Protein AF-A0AAJ1QCQ0-F1 (afdb_monomer)

Secondary structure (DSSP, 8-state):
-EEEE-SSEEEE---GGGHHHHHHHHSS-SSGGGGGG---SHHHHHHHHHHHHH-TTEEEEEETT--EEEEEEEEEPTTSS-EEE-

pLDDT: mean 93.78, std 5.55, range [59.03, 97.94]

Sequence (86 aa):
MKLFNTERLIVRRFKESDGSALFDYFEKPRVNCFIDEKLNSIEEANTELLKRIADVSQFVVCLLDDTLIGNLFAYAEHENNTFNLG

Foldseek 3Di:
DFDDDDPWKTKDAQDQVCLVVQLVDQCDPPDPVNVVSHDPDSVSSSVVSVVSNVDPQKIFIATPVRHTDGIKGWDADPVSPDTDID

Solvent-accessible surface area (backbone atoms only — not comparable to full-atom values): 5002 Å² total; per-residue (Å²): 116,80,76,45,77,59,100,67,36,32,34,26,64,56,56,88,83,44,26,65,58,55,30,69,64,24,54,66,53,88,50,80,93,42,54,90,64,49,35,92,43,68,68,54,20,44,54,51,44,54,53,39,52,72,34,91,40,37,32,32,34,19,38,82,87,65,51,66,78,51,68,39,39,48,45,65,44,98,82,69,81,48,67,51,74,88

Mean predicted aligned error: 3.41 Å

Structure (mmCIF, N/CA/C/O backbone):
data_AF-A0AAJ1QCQ0-F1
#
_entry.id   AF-A0AAJ1QCQ0-F1
#
loop_
_atom_site.group_PDB
_atom_site.id
_atom_site.type_symbol
_atom_site.label_atom_id
_atom_site.label_alt_id
_atom_site.label_comp_id
_atom_site.label_asym_id
_atom_site.label_entity_id
_atom_site.label_seq_id
_atom_site.pdbx_PDB_ins_code
_atom_site.Cartn_x
_atom_site.Cartn_y
_atom_site.Cartn_z
_atom_site.occupancy
_atom_site.B_iso_or_equiv
_atom_site.auth_seq_id
_atom_site.auth_comp_id
_atom_site.auth_asym_id
_atom_site.auth_atom_id
_atom_site.pdbx_PDB_model_num
ATOM 1 N N . MET A 1 1 ? -6.365 7.900 -10.634 1.00 59.03 1 MET A N 1
ATOM 2 C CA . MET A 1 1 ? -6.126 7.275 -11.957 1.00 59.03 1 MET A CA 1
ATOM 3 C C . MET A 1 1 ? -5.739 5.816 -11.738 1.00 59.03 1 MET A C 1
ATOM 5 O O . MET A 1 1 ? -4.892 5.576 -10.885 1.00 59.03 1 MET A O 1
ATOM 9 N N . LYS A 1 2 ? -6.392 4.857 -12.414 1.00 73.00 2 LYS A N 1
ATOM 10 C CA . LYS A 1 2 ? -6.077 3.418 -12.297 1.00 73.00 2 LYS A CA 1
ATOM 11 C C . LYS A 1 2 ? -4.838 3.110 -13.141 1.00 73.00 2 LYS A C 1
ATOM 13 O O . LYS A 1 2 ? -4.774 3.580 -14.272 1.00 73.00 2 LYS A O 1
ATOM 18 N N . LEU A 1 3 ? -3.874 2.376 -12.589 1.00 85.50 3 LEU A N 1
ATOM 19 C CA . LEU A 1 3 ? -2.641 2.011 -13.298 1.00 85.50 3 LEU A CA 1
ATOM 20 C C . LEU A 1 3 ? -2.746 0.609 -13.892 1.00 85.50 3 LEU A C 1
ATOM 22 O O . LEU A 1 3 ? -2.415 0.412 -15.055 1.00 85.50 3 LEU A O 1
ATOM 26 N N . PHE A 1 4 ? -3.278 -0.336 -13.117 1.00 92.00 4 PHE A N 1
ATOM 27 C CA . PHE A 1 4 ? -3.504 -1.705 -13.566 1.00 92.00 4 PHE A CA 1
ATOM 28 C C . PHE A 1 4 ? -4.872 -2.195 -13.106 1.00 92.00 4 PHE A C 1
ATOM 30 O O . PHE A 1 4 ? -5.360 -1.825 -12.036 1.00 92.00 4 PHE A O 1
ATOM 37 N N . ASN A 1 5 ? -5.488 -3.038 -13.926 1.00 95.62 5 ASN A N 1
ATOM 38 C CA . ASN A 1 5 ? -6.739 -3.706 -13.614 1.00 95.62 5 ASN A CA 1
ATOM 39 C C . ASN A 1 5 ? -6.576 -5.192 -13.914 1.00 95.62 5 ASN A C 1
ATOM 41 O O . ASN A 1 5 ? -6.127 -5.566 -14.995 1.00 95.62 5 ASN A O 1
ATOM 45 N N . THR A 1 6 ? -6.943 -6.023 -12.954 1.00 95.12 6 THR A N 1
ATOM 46 C CA . THR A 1 6 ? -7.018 -7.474 -13.108 1.00 95.12 6 THR A CA 1
ATOM 47 C C . THR 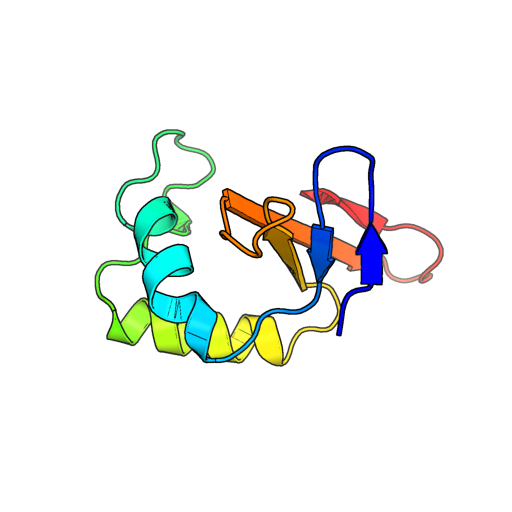A 1 6 ? -8.486 -7.889 -13.131 1.00 95.12 6 THR A C 1
ATOM 49 O O . THR A 1 6 ? -9.383 -7.049 -13.066 1.00 95.12 6 THR A O 1
ATOM 52 N N . GLU A 1 7 ? -8.753 -9.189 -13.186 1.00 97.75 7 GLU A N 1
ATOM 53 C CA . GLU A 1 7 ? -10.117 -9.707 -13.067 1.00 97.75 7 GLU A CA 1
ATOM 54 C C . GLU A 1 7 ? -10.782 -9.335 -11.728 1.00 97.75 7 GLU A C 1
ATOM 56 O O . GLU A 1 7 ? -11.996 -9.177 -11.673 1.00 97.75 7 GLU A O 1
ATOM 61 N N . ARG A 1 8 ? -10.001 -9.177 -10.647 1.00 97.56 8 ARG A N 1
ATOM 62 C CA . ARG A 1 8 ? -10.538 -9.023 -9.280 1.00 97.56 8 ARG A CA 1
ATOM 63 C C . ARG A 1 8 ? -10.100 -7.752 -8.558 1.00 97.56 8 ARG A C 1
ATOM 65 O O . ARG A 1 8 ? -10.722 -7.380 -7.569 1.00 97.56 8 ARG A O 1
ATOM 72 N N . LEU A 1 9 ? -9.02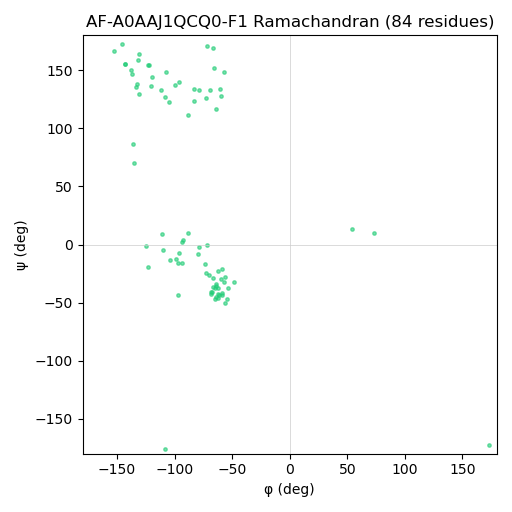3 -7.119 -9.015 1.00 97.94 9 LEU A N 1
ATOM 73 C CA . LEU A 1 9 ? -8.320 -6.064 -8.286 1.00 97.94 9 LEU A CA 1
ATOM 74 C C . LEU A 1 9 ? -7.924 -4.904 -9.193 1.00 97.94 9 LEU A C 1
ATOM 76 O O . LEU A 1 9 ? -7.579 -5.103 -10.360 1.00 97.94 9 LEU A O 1
ATOM 80 N N . ILE A 1 10 ? -7.876 -3.717 -8.601 1.00 97.25 10 ILE A N 1
ATOM 81 C CA . ILE A 1 10 ? -7.349 -2.487 -9.183 1.00 97.25 10 ILE A CA 1
ATOM 82 C C . ILE A 1 10 ? -6.072 -2.114 -8.432 1.00 97.25 10 ILE A C 1
ATOM 84 O O . ILE A 1 10 ? -6.068 -2.068 -7.206 1.00 97.25 10 ILE A O 1
ATOM 88 N N . VAL A 1 11 ? -5.012 -1.780 -9.167 1.00 96.94 11 VAL A N 1
ATOM 89 C CA . VAL A 1 11 ? -3.814 -1.144 -8.605 1.00 96.94 11 VAL A CA 1
ATOM 90 C C . VAL A 1 11 ? -3.771 0.306 -9.068 1.00 96.94 11 VAL A C 1
ATOM 92 O O . VAL A 1 11 ? -3.881 0.605 -10.265 1.00 96.94 11 VAL A O 1
ATOM 95 N N . ARG A 1 12 ? -3.637 1.231 -8.118 1.00 96.31 12 ARG A N 1
ATOM 96 C CA . ARG A 1 12 ? -3.612 2.676 -8.384 1.00 96.31 12 ARG A CA 1
ATOM 97 C C . ARG A 1 12 ? -2.682 3.408 -7.420 1.00 96.31 12 ARG A C 1
ATOM 99 O O . ARG A 1 12 ? -2.186 2.838 -6.456 1.00 96.31 12 ARG A O 1
ATOM 106 N N . ARG A 1 13 ? -2.475 4.699 -7.681 1.00 95.94 13 ARG A N 1
ATOM 107 C CA . ARG A 1 13 ? -1.842 5.621 -6.728 1.00 95.94 13 ARG A CA 1
ATOM 108 C C . ARG A 1 13 ? -2.711 5.815 -5.485 1.00 95.94 13 ARG A C 1
ATOM 110 O O . ARG A 1 13 ? -3.943 5.751 -5.586 1.00 95.94 13 ARG A O 1
ATOM 117 N N . PHE A 1 14 ? -2.059 6.114 -4.365 1.00 95.94 14 PHE A N 1
ATOM 118 C CA . PHE A 1 14 ? -2.712 6.664 -3.180 1.00 95.94 14 PHE A CA 1
ATOM 119 C C . PHE A 1 14 ? -3.459 7.968 -3.517 1.00 95.94 14 PHE A C 1
ATOM 121 O O . PHE A 1 14 ? -3.052 8.720 -4.408 1.00 95.94 14 PHE A O 1
ATOM 128 N N . LYS A 1 15 ? -4.561 8.225 -2.811 1.00 94.88 15 LYS A N 1
ATOM 129 C CA . LYS A 1 15 ? -5.331 9.480 -2.834 1.00 94.88 15 LYS A CA 1
ATOM 130 C C . LYS A 1 15 ? -5.616 9.930 -1.401 1.00 94.88 15 LYS A C 1
ATOM 132 O O . LYS A 1 15 ? -5.631 9.111 -0.492 1.00 94.88 15 LYS A O 1
ATOM 137 N N . GLU A 1 16 ? -5.911 11.211 -1.207 1.00 94.38 16 GLU A N 1
ATOM 138 C CA . GLU A 1 16 ? -6.133 11.796 0.129 1.00 94.38 16 GLU A CA 1
ATOM 139 C C . GLU A 1 16 ? -7.240 11.102 0.941 1.00 94.38 16 GLU A C 1
ATOM 141 O O . GLU A 1 16 ? -7.176 11.053 2.164 1.00 94.38 16 GLU A O 1
ATOM 146 N N . SER A 1 17 ? -8.236 10.505 0.280 1.00 94.31 17 SER A N 1
ATOM 147 C CA . SER A 1 17 ? -9.312 9.771 0.957 1.00 94.31 17 SER A CA 1
ATOM 148 C C . SER A 1 17 ? -8.942 8.356 1.417 1.00 94.31 17 SER A C 1
ATOM 150 O O . SER A 1 17 ? -9.767 7.706 2.053 1.00 94.31 17 SER A O 1
ATOM 152 N N . ASP A 1 18 ? -7.726 7.872 1.146 1.00 96.44 18 ASP A N 1
ATOM 153 C CA . ASP A 1 18 ? -7.289 6.532 1.562 1.00 96.44 18 ASP A CA 1
ATOM 154 C C . ASP A 1 18 ? -6.859 6.461 3.041 1.00 96.44 18 ASP A C 1
ATOM 156 O O . ASP A 1 18 ? -6.634 5.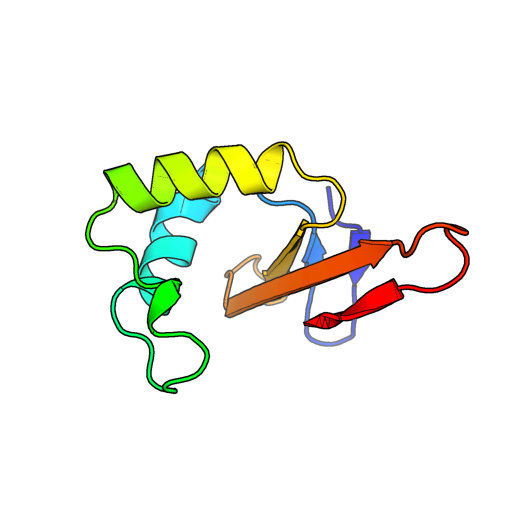365 3.544 1.00 96.44 18 ASP A O 1
ATOM 160 N N . GLY A 1 19 ? -6.752 7.590 3.756 1.00 95.75 19 GLY A N 1
ATOM 161 C CA . GLY A 1 19 ? -6.156 7.648 5.101 1.00 95.75 19 GLY A CA 1
ATOM 162 C C . GLY A 1 19 ? -6.831 6.756 6.145 1.00 95.75 19 GLY A C 1
ATOM 163 O O . GLY A 1 19 ? -6.145 6.066 6.894 1.00 95.75 19 GLY A O 1
ATOM 164 N N . SER A 1 20 ? -8.168 6.701 6.152 1.00 95.75 20 SER A N 1
ATOM 165 C CA . SER A 1 20 ? -8.906 5.811 7.063 1.00 95.75 20 SER A CA 1
ATOM 166 C C . SER A 1 20 ? -8.626 4.343 6.754 1.00 95.75 20 SER A C 1
ATOM 168 O O . SER A 1 20 ? -8.307 3.580 7.656 1.00 95.75 20 SER A O 1
ATOM 170 N N . ALA A 1 21 ? -8.687 3.958 5.477 1.00 95.62 21 ALA A N 1
ATOM 171 C CA . ALA A 1 21 ? -8.441 2.578 5.080 1.00 95.62 21 ALA A CA 1
ATOM 172 C C . ALA A 1 21 ? -6.979 2.174 5.319 1.00 95.62 21 ALA A C 1
ATOM 174 O O . ALA A 1 21 ? -6.729 1.052 5.732 1.00 95.62 21 ALA A O 1
ATOM 175 N N . LEU A 1 22 ? -6.021 3.084 5.101 1.00 95.81 22 LEU A N 1
ATOM 176 C CA . LEU A 1 22 ? -4.612 2.899 5.461 1.00 95.81 22 LEU A CA 1
ATOM 177 C C . LEU A 1 22 ? -4.471 2.592 6.955 1.00 95.81 22 LEU A C 1
ATOM 179 O O . LEU A 1 22 ? -3.844 1.605 7.330 1.00 95.81 22 LEU A O 1
ATOM 183 N N . PHE A 1 23 ? -5.088 3.411 7.804 1.00 96.88 23 PHE A N 1
ATOM 184 C CA . PHE A 1 23 ? -5.043 3.215 9.247 1.00 96.88 23 PHE A CA 1
ATOM 185 C C . PHE A 1 23 ? -5.610 1.852 9.666 1.00 96.88 23 PHE A C 1
ATOM 187 O O . PHE A 1 23 ? -4.977 1.159 10.459 1.00 96.88 23 PHE A O 1
ATOM 194 N N . ASP A 1 24 ? -6.734 1.425 9.083 1.00 94.19 24 ASP A N 1
ATOM 195 C CA . ASP A 1 24 ? -7.429 0.190 9.467 1.00 94.19 24 ASP A CA 1
ATOM 196 C C . ASP A 1 24 ? -6.532 -1.063 9.445 1.00 94.19 24 ASP A C 1
ATOM 198 O O . ASP A 1 24 ? -6.661 -1.925 10.320 1.00 94.19 24 ASP A O 1
ATOM 202 N N . TYR A 1 25 ? -5.610 -1.186 8.479 1.00 90.50 25 TYR A N 1
ATOM 203 C CA . TYR A 1 25 ? -4.710 -2.348 8.406 1.00 90.50 25 TYR A CA 1
ATOM 204 C C . TYR A 1 25 ? -3.311 -2.117 8.994 1.00 90.50 25 TYR A C 1
ATOM 206 O O . TYR A 1 25 ? -2.614 -3.099 9.256 1.00 90.50 25 TYR A O 1
ATOM 214 N N . PHE A 1 26 ? -2.923 -0.872 9.286 1.00 94.38 26 PHE A N 1
ATOM 215 C CA . PHE A 1 26 ? -1.661 -0.547 9.967 1.00 94.38 26 PHE A CA 1
ATOM 216 C C . PHE A 1 26 ? -1.802 -0.326 11.483 1.00 94.38 26 PHE A C 1
ATOM 218 O O . PHE A 1 26 ? -0.803 -0.389 12.194 1.00 94.38 26 PHE A O 1
ATOM 225 N N . GLU A 1 27 ? -3.006 -0.115 12.026 1.00 96.12 27 GLU A N 1
ATOM 226 C CA . GLU A 1 27 ? -3.203 0.098 13.473 1.00 96.12 27 GLU A CA 1
ATOM 227 C C . GLU A 1 27 ? -2.816 -1.145 14.296 1.00 96.12 27 GLU A C 1
ATOM 229 O O . GLU A 1 27 ? -2.309 -1.059 15.420 1.00 96.12 27 GLU A O 1
ATOM 234 N N . LYS A 1 28 ? -3.076 -2.335 13.745 1.00 93.69 28 LYS A N 1
ATOM 235 C CA . LYS A 1 28 ? -2.925 -3.622 14.441 1.00 93.69 28 LYS A CA 1
ATOM 236 C C . LYS A 1 28 ? -2.225 -4.656 13.548 1.00 93.69 28 LYS A C 1
ATOM 238 O O . LYS A 1 28 ? -2.869 -5.619 13.115 1.00 93.69 28 LYS A O 1
ATOM 243 N N . PRO A 1 29 ? -0.917 -4.488 13.269 1.00 90.19 29 PRO A N 1
ATOM 244 C CA . PRO A 1 29 ? -0.166 -5.434 12.452 1.00 90.19 29 PRO A CA 1
ATOM 245 C C . PRO A 1 29 ? -0.171 -6.821 13.101 1.00 90.19 29 PRO A C 1
ATOM 247 O O . PRO A 1 29 ? 0.039 -6.974 14.305 1.00 90.19 29 PRO A O 1
ATOM 250 N N . ARG A 1 30 ? -0.431 -7.853 12.292 1.00 89.00 30 ARG A N 1
ATOM 251 C CA . ARG A 1 30 ? -0.542 -9.248 12.762 1.00 89.00 30 ARG A CA 1
ATOM 252 C C . ARG A 1 30 ? 0.766 -10.032 12.670 1.00 89.00 30 ARG A C 1
ATOM 254 O O . ARG A 1 30 ? 0.866 -11.108 13.251 1.00 89.00 30 ARG A O 1
ATOM 261 N N . VAL A 1 31 ? 1.739 -9.529 11.913 1.00 87.81 31 VAL A N 1
ATOM 262 C CA . VAL A 1 31 ? 3.021 -10.192 11.641 1.00 87.81 31 VAL A CA 1
ATOM 263 C C . VAL A 1 31 ? 4.146 -9.292 12.130 1.00 87.81 31 VAL A C 1
ATOM 265 O O . VAL A 1 31 ? 4.125 -8.091 11.873 1.00 87.81 31 VAL A O 1
ATOM 268 N N . ASN A 1 32 ? 5.143 -9.879 12.798 1.00 90.25 32 ASN A N 1
ATOM 269 C CA . ASN A 1 32 ? 6.267 -9.135 13.378 1.00 90.25 32 ASN A CA 1
ATOM 270 C C . ASN A 1 32 ? 7.031 -8.290 12.352 1.00 90.25 32 ASN A C 1
ATOM 272 O O . ASN A 1 32 ? 7.508 -7.222 12.703 1.00 90.25 32 ASN A O 1
ATOM 276 N N . CYS A 1 33 ? 7.112 -8.729 11.092 1.00 88.00 33 CYS A N 1
ATOM 277 C CA . CYS A 1 33 ? 7.773 -7.981 10.019 1.00 88.00 33 CYS A CA 1
ATOM 278 C C . CYS A 1 33 ? 7.170 -6.587 9.774 1.00 88.00 33 CYS A C 1
ATOM 280 O O . CYS A 1 33 ? 7.857 -5.744 9.218 1.00 88.00 33 CYS A O 1
ATOM 282 N N . PHE A 1 34 ? 5.923 -6.347 10.195 1.00 89.12 34 PHE A N 1
ATOM 283 C CA . PHE A 1 34 ? 5.204 -5.085 9.988 1.00 89.12 34 PHE A CA 1
ATOM 284 C C . PHE A 1 34 ? 4.987 -4.297 11.287 1.00 89.12 34 PHE A C 1
ATOM 286 O O . PHE A 1 34 ? 4.224 -3.334 11.304 1.00 89.12 34 PHE A O 1
ATOM 293 N N . ILE A 1 35 ? 5.612 -4.706 12.399 1.00 91.38 35 ILE A N 1
ATOM 294 C CA . ILE A 1 35 ? 5.428 -4.028 13.691 1.00 91.38 35 ILE A CA 1
ATOM 295 C C . ILE A 1 35 ? 5.951 -2.585 13.653 1.00 91.38 35 ILE A C 1
ATOM 297 O O . ILE A 1 35 ? 5.349 -1.704 14.264 1.00 91.38 35 ILE A O 1
ATOM 301 N N . ASP A 1 36 ? 7.019 -2.349 12.887 1.00 93.00 36 ASP A N 1
ATOM 302 C CA . ASP A 1 36 ? 7.661 -1.041 12.726 1.00 93.00 36 ASP A CA 1
ATOM 303 C C . ASP A 1 36 ? 6.830 -0.078 11.863 1.00 93.00 36 ASP A C 1
ATOM 305 O O . ASP A 1 36 ? 7.034 1.132 11.915 1.00 93.00 36 ASP A O 1
ATOM 309 N N . GLU A 1 37 ? 5.859 -0.595 11.104 1.00 92.00 37 GLU A N 1
ATOM 310 C CA . GLU A 1 37 ? 4.927 0.208 10.304 1.00 92.00 37 GLU A CA 1
ATOM 311 C C . GLU A 1 37 ? 3.630 0.539 11.056 1.00 92.00 37 GLU A C 1
ATOM 313 O O . GLU A 1 37 ? 2.712 1.133 10.488 1.00 92.00 37 GLU A O 1
ATOM 318 N N . LYS A 1 38 ? 3.518 0.150 12.332 1.00 95.94 38 LYS A N 1
ATOM 319 C CA . LYS A 1 38 ? 2.310 0.395 13.115 1.00 95.94 38 LYS A CA 1
ATOM 320 C C . LYS A 1 38 ? 2.015 1.892 13.221 1.00 95.94 38 LYS A C 1
ATOM 322 O O . LYS A 1 38 ? 2.837 2.662 13.713 1.00 95.94 38 LYS A O 1
ATOM 327 N N . LEU A 1 39 ? 0.788 2.267 12.875 1.00 97.19 39 LEU A N 1
ATOM 328 C CA . LEU A 1 39 ? 0.262 3.618 13.061 1.00 97.19 39 LEU A CA 1
ATOM 329 C C . LEU A 1 39 ? -0.614 3.670 14.315 1.00 97.19 39 LEU A C 1
ATOM 331 O O . LEU A 1 39 ? -1.415 2.771 14.561 1.00 97.19 39 LEU A O 1
ATOM 335 N N . ASN A 1 40 ? -0.475 4.715 15.126 1.00 96.62 40 ASN A N 1
ATOM 336 C CA . ASN A 1 40 ? -1.167 4.826 16.415 1.00 96.62 40 ASN A CA 1
ATOM 337 C C . ASN A 1 40 ? -2.357 5.787 16.380 1.00 96.62 40 ASN A C 1
ATOM 339 O O . ASN A 1 40 ? -3.166 5.784 17.309 1.00 96.62 40 ASN A O 1
ATOM 343 N N . SER A 1 41 ? -2.484 6.599 15.329 1.00 97.19 41 SER A N 1
ATOM 344 C CA . SER A 1 41 ? -3.611 7.512 15.166 1.00 97.19 41 SER A CA 1
ATOM 345 C C . SER A 1 41 ? -3.921 7.821 13.700 1.00 97.19 41 SER A C 1
ATOM 347 O O . SER A 1 41 ? -3.115 7.570 12.799 1.00 97.19 41 SER A O 1
ATOM 349 N N . ILE A 1 42 ? -5.094 8.412 13.463 1.00 96.38 42 ILE A N 1
ATOM 350 C CA . ILE A 1 42 ? -5.499 8.860 12.128 1.00 96.38 42 ILE A CA 1
ATOM 351 C C . ILE A 1 42 ? -4.619 10.017 11.626 1.00 96.38 42 ILE A C 1
ATOM 353 O O . ILE A 1 42 ? -4.389 10.148 10.427 1.00 96.38 42 ILE A O 1
ATOM 357 N N . GLU A 1 43 ? -4.076 10.844 12.522 1.00 96.94 43 GLU A N 1
ATOM 358 C CA . GLU A 1 43 ? -3.134 11.916 12.185 1.00 96.94 43 GLU A CA 1
ATOM 359 C C . GLU A 1 43 ? -1.788 11.357 11.704 1.00 96.94 43 GLU A C 1
ATOM 361 O O . GLU A 1 43 ? -1.243 11.838 10.703 1.00 96.94 43 GLU A O 1
ATOM 366 N N . GLU A 1 44 ? -1.273 10.312 12.366 1.00 97.38 44 GLU A N 1
ATOM 367 C CA . GLU A 1 44 ? -0.089 9.578 11.897 1.00 97.38 44 GLU A CA 1
ATOM 368 C C . GLU A 1 44 ? -0.359 8.941 10.528 1.00 97.38 44 GLU A C 1
ATOM 370 O O . GLU A 1 44 ? 0.457 9.076 9.614 1.00 97.38 44 GLU A O 1
ATOM 375 N N . ALA A 1 45 ? -1.536 8.335 10.347 1.00 97.06 45 ALA A N 1
ATOM 376 C CA . ALA A 1 45 ? -1.934 7.742 9.073 1.00 97.06 45 ALA A CA 1
ATOM 377 C C . ALA A 1 45 ? -2.028 8.765 7.940 1.00 97.06 45 ALA A C 1
ATOM 379 O O . ALA A 1 45 ? -1.535 8.511 6.846 1.00 97.06 45 ALA A O 1
ATOM 380 N N . ASN A 1 46 ? -2.596 9.944 8.193 1.00 96.75 46 ASN A N 1
ATOM 381 C CA . ASN A 1 46 ? -2.647 11.014 7.199 1.00 96.75 46 ASN A CA 1
ATOM 382 C C . ASN A 1 46 ? -1.245 11.535 6.852 1.00 96.75 46 ASN A C 1
ATOM 384 O O . ASN A 1 46 ? -0.962 11.820 5.690 1.00 96.75 46 ASN A O 1
ATOM 388 N N . THR A 1 47 ? -0.344 11.614 7.833 1.00 97.00 47 THR A N 1
ATOM 389 C CA . THR A 1 47 ? 1.053 12.001 7.592 1.00 97.00 47 THR A CA 1
ATOM 390 C C . THR A 1 47 ? 1.766 10.976 6.709 1.00 97.00 47 THR A C 1
ATOM 392 O O . THR A 1 47 ? 2.452 11.348 5.757 1.00 97.00 47 THR A O 1
ATOM 395 N N . GLU A 1 48 ? 1.589 9.687 6.991 1.00 96.81 48 GLU A N 1
ATOM 396 C CA . GLU A 1 48 ? 2.168 8.600 6.200 1.00 96.81 48 GLU A CA 1
ATOM 397 C C . GLU A 1 48 ? 1.560 8.518 4.793 1.00 96.81 48 GLU A C 1
ATOM 399 O O . GLU A 1 48 ? 2.282 8.385 3.805 1.00 96.81 48 GLU A O 1
ATOM 404 N N . LEU A 1 49 ? 0.245 8.708 4.677 1.00 97.12 49 LEU A N 1
ATOM 405 C CA . LEU A 1 49 ? -0.458 8.794 3.401 1.00 97.12 49 LEU A CA 1
ATOM 406 C C . LEU A 1 49 ? 0.152 9.864 2.493 1.00 97.12 49 LEU A C 1
ATOM 408 O O . LEU A 1 49 ? 0.398 9.596 1.321 1.00 97.12 49 LEU A O 1
ATOM 412 N N . LEU A 1 50 ? 0.423 11.062 3.018 1.00 97.25 50 LEU A N 1
ATOM 413 C CA . LEU A 1 50 ? 1.012 12.146 2.229 1.00 97.25 50 LEU A CA 1
ATOM 414 C C . LEU A 1 50 ? 2.407 11.784 1.700 1.00 97.25 50 LEU A C 1
ATOM 416 O O . LEU A 1 50 ? 2.713 12.098 0.548 1.00 97.25 50 LEU A O 1
ATOM 420 N N . LYS A 1 51 ? 3.226 11.067 2.485 1.00 96.94 51 LYS A N 1
ATOM 421 C CA . LYS A 1 51 ? 4.516 10.544 1.999 1.00 96.94 51 LYS A CA 1
ATOM 422 C C . LYS A 1 51 ? 4.310 9.552 0.855 1.00 96.94 51 LYS A C 1
ATOM 424 O O . LYS A 1 51 ? 4.963 9.667 -0.177 1.00 96.94 51 LYS A O 1
ATOM 429 N N . ARG A 1 52 ? 3.363 8.623 1.006 1.00 96.00 52 ARG A N 1
ATOM 430 C CA . ARG A 1 52 ? 3.059 7.595 -0.003 1.00 96.00 52 ARG A CA 1
ATOM 431 C C . ARG A 1 52 ? 2.384 8.156 -1.260 1.00 96.00 52 ARG A C 1
ATOM 433 O O . ARG A 1 52 ? 2.540 7.589 -2.333 1.00 96.00 52 ARG A O 1
ATOM 440 N N . ILE A 1 53 ? 1.667 9.277 -1.165 1.00 96.31 53 ILE A N 1
ATOM 441 C CA . ILE A 1 53 ? 1.159 10.020 -2.333 1.00 96.31 53 ILE A CA 1
ATOM 442 C C . ILE A 1 53 ? 2.317 10.651 -3.115 1.00 96.31 53 ILE A C 1
ATOM 444 O O . ILE A 1 53 ? 2.303 10.634 -4.347 1.00 96.31 53 ILE A O 1
ATOM 448 N N . ALA A 1 54 ? 3.307 11.208 -2.411 1.00 96.56 54 ALA A N 1
ATOM 449 C CA . ALA A 1 54 ? 4.477 11.826 -3.028 1.00 96.56 54 ALA A CA 1
ATOM 450 C C . ALA A 1 54 ? 5.450 10.797 -3.639 1.00 96.56 54 ALA A C 1
ATOM 452 O O . ALA A 1 54 ? 6.194 11.131 -4.562 1.00 96.56 54 ALA A O 1
ATOM 453 N N . ASP A 1 55 ? 5.433 9.553 -3.156 1.00 95.81 55 ASP A N 1
ATOM 454 C CA . ASP A 1 55 ? 6.297 8.478 -3.634 1.00 95.81 55 ASP A CA 1
ATOM 455 C C . ASP A 1 55 ? 5.686 7.707 -4.822 1.00 95.81 55 ASP A C 1
ATOM 457 O O . ASP A 1 55 ? 4.730 6.935 -4.711 1.00 95.81 55 ASP A O 1
ATOM 461 N N . VAL A 1 56 ? 6.300 7.866 -5.997 1.00 92.44 56 VAL A N 1
ATOM 462 C CA . VAL A 1 56 ? 5.888 7.203 -7.244 1.00 92.44 56 VAL A CA 1
ATOM 463 C C . VAL A 1 56 ? 6.192 5.700 -7.291 1.00 92.44 56 VAL A C 1
ATOM 465 O O . VAL A 1 56 ?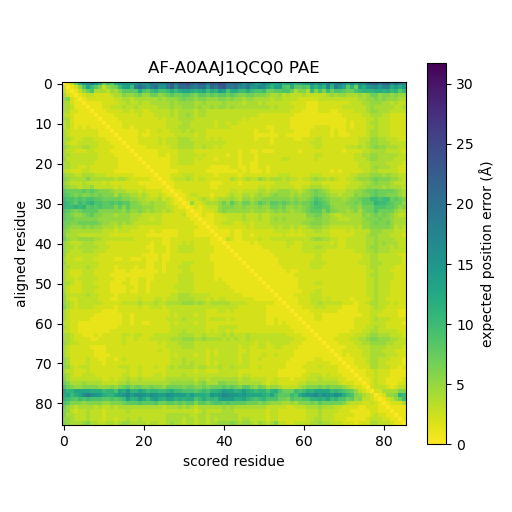 5.852 5.039 -8.278 1.00 92.44 56 VAL A O 1
ATOM 468 N N . SER A 1 57 ? 6.791 5.132 -6.258 1.00 94.88 57 SER A N 1
ATOM 469 C CA . SER A 1 57 ? 6.957 3.687 -6.110 1.00 94.88 57 SER A CA 1
ATOM 470 C C . SER A 1 57 ? 5.871 3.046 -5.243 1.00 94.88 57 SER A C 1
ATOM 472 O O . SER A 1 57 ? 5.805 1.823 -5.187 1.00 94.88 57 SER A O 1
ATOM 474 N N . GLN A 1 58 ? 5.004 3.846 -4.613 1.00 96.50 58 GLN A N 1
ATOM 475 C CA . GLN A 1 58 ? 3.933 3.373 -3.739 1.00 96.50 58 GLN A CA 1
ATOM 476 C C . GLN A 1 58 ? 2.604 3.251 -4.478 1.00 96.50 58 GLN A C 1
ATOM 478 O O . GLN A 1 58 ? 2.206 4.113 -5.280 1.00 96.50 58 GLN A O 1
ATOM 483 N N . PHE A 1 59 ? 1.883 2.180 -4.164 1.00 96.62 59 PHE A N 1
ATOM 484 C CA . PHE A 1 59 ? 0.598 1.868 -4.765 1.00 96.62 59 PHE A CA 1
ATOM 485 C C . PHE A 1 59 ? -0.351 1.259 -3.740 1.00 96.62 59 PHE A C 1
ATOM 487 O O . PHE A 1 59 ? 0.061 0.629 -2.767 1.00 96.62 59 PHE A O 1
ATOM 494 N N . VAL A 1 60 ? -1.643 1.404 -4.008 1.00 96.94 60 VAL A N 1
ATOM 495 C CA . VAL A 1 60 ? -2.695 0.703 -3.275 1.00 96.94 60 VAL A CA 1
ATOM 496 C C . VAL A 1 60 ? -3.301 -0.392 -4.128 1.00 96.94 60 VAL A C 1
ATOM 498 O O . VAL A 1 60 ? -3.417 -0.259 -5.352 1.00 96.94 60 VAL A O 1
ATOM 501 N N . VAL A 1 61 ? -3.724 -1.450 -3.448 1.00 97.19 61 VAL A N 1
ATOM 502 C CA . VAL A 1 61 ? -4.497 -2.551 -4.008 1.00 97.19 61 VAL A CA 1
ATOM 503 C C . VAL A 1 61 ? -5.933 -2.402 -3.536 1.00 97.19 61 VAL A C 1
ATOM 505 O O . VAL A 1 61 ? -6.213 -2.371 -2.336 1.00 97.19 61 VAL A O 1
ATOM 508 N N . CYS A 1 62 ? -6.847 -2.322 -4.493 1.00 97.06 62 CYS A N 1
ATOM 509 C CA . CYS A 1 62 ? -8.268 -2.159 -4.244 1.00 97.06 62 CYS A CA 1
ATOM 510 C C . CYS A 1 62 ? -9.075 -3.299 -4.872 1.00 97.06 62 CYS A C 1
ATOM 512 O O . CYS A 1 62 ? -8.677 -3.872 -5.889 1.00 97.06 62 CYS A O 1
ATOM 514 N N . LEU A 1 63 ? -10.249 -3.578 -4.309 1.00 97.38 63 LEU A N 1
ATOM 515 C CA . LEU A 1 63 ? -11.316 -4.305 -4.995 1.00 97.38 63 LEU A CA 1
ATOM 516 C C . LEU A 1 63 ? -11.863 -3.475 -6.169 1.00 97.38 63 LEU A C 1
ATOM 518 O O . LEU A 1 63 ? -11.559 -2.289 -6.316 1.00 97.38 63 LEU A O 1
ATOM 522 N N . LEU A 1 64 ? -12.686 -4.096 -7.019 1.00 96.25 64 LEU A N 1
ATOM 523 C CA . LEU A 1 64 ? -13.242 -3.442 -8.213 1.00 96.25 64 LEU A CA 1
ATOM 524 C C . LEU A 1 64 ? -14.133 -2.223 -7.899 1.00 96.25 64 LEU A C 1
ATOM 526 O O . LEU A 1 64 ? -14.283 -1.350 -8.756 1.00 96.25 64 LEU A O 1
ATOM 530 N N . ASP A 1 65 ? -14.679 -2.150 -6.683 1.00 95.25 65 ASP A N 1
ATOM 531 C CA . ASP A 1 65 ? -15.480 -1.038 -6.156 1.00 95.25 65 ASP A CA 1
ATOM 532 C C . ASP A 1 65 ? -14.646 0.072 -5.482 1.00 95.25 65 ASP A C 1
ATOM 534 O O . ASP A 1 65 ? -15.208 0.989 -4.890 1.00 95.25 65 ASP A O 1
ATOM 538 N N . ASP A 1 66 ? -13.3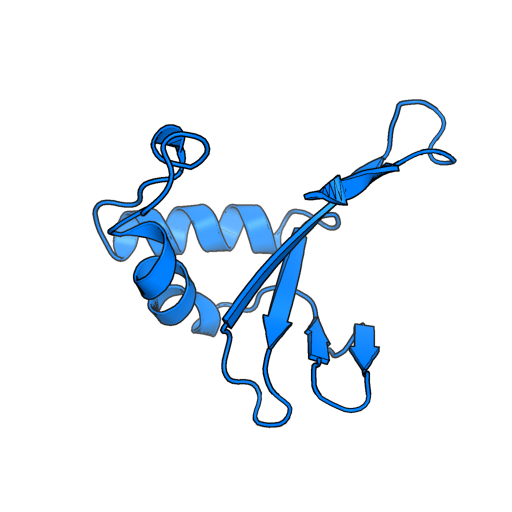16 0.020 -5.622 1.00 93.19 66 ASP A N 1
ATOM 539 C CA . ASP A 1 66 ? -12.337 0.946 -5.033 1.00 93.19 66 ASP A CA 1
ATOM 540 C C . ASP A 1 66 ? -12.110 0.791 -3.516 1.00 93.19 66 ASP A C 1
ATOM 542 O O . ASP A 1 66 ? -11.381 1.592 -2.925 1.00 93.19 66 ASP A O 1
ATOM 546 N N . THR A 1 67 ? -12.643 -0.266 -2.891 1.00 95.19 67 THR A N 1
ATOM 547 C CA . THR A 1 67 ? -12.313 -0.621 -1.502 1.00 95.19 67 THR A CA 1
ATOM 548 C C . THR A 1 67 ? -10.836 -0.989 -1.390 1.00 95.19 67 THR A C 1
ATOM 550 O O . THR A 1 67 ? -10.396 -1.971 -1.987 1.00 95.19 67 THR A O 1
ATOM 553 N N . LEU A 1 68 ? -10.061 -0.215 -0.629 1.00 95.81 68 LEU A N 1
ATOM 554 C CA . LEU A 1 68 ? -8.639 -0.459 -0.382 1.00 95.81 68 LEU A CA 1
ATOM 555 C C . LEU A 1 68 ? -8.469 -1.652 0.569 1.00 95.81 68 LEU A C 1
ATOM 557 O O . LEU A 1 68 ? -9.043 -1.671 1.652 1.00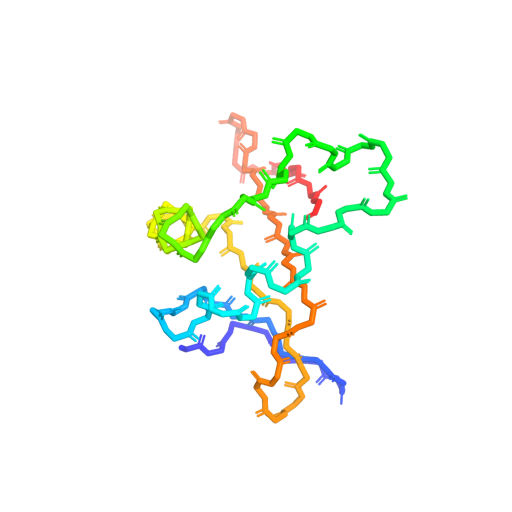 95.81 68 LEU A O 1
ATOM 561 N N . ILE A 1 69 ? -7.671 -2.639 0.155 1.00 95.50 69 ILE A N 1
ATOM 562 C CA . ILE A 1 69 ? -7.421 -3.874 0.920 1.00 95.50 69 ILE A CA 1
ATOM 563 C C . ILE A 1 69 ? -5.934 -4.156 1.184 1.00 95.50 69 ILE A C 1
ATOM 565 O O . ILE A 1 69 ? -5.600 -5.161 1.805 1.00 95.50 69 ILE A O 1
ATOM 569 N N . GLY A 1 70 ? -5.042 -3.298 0.692 1.00 94.69 70 GLY A N 1
ATOM 570 C CA . GLY A 1 70 ? -3.615 -3.349 0.977 1.00 94.69 70 GLY A CA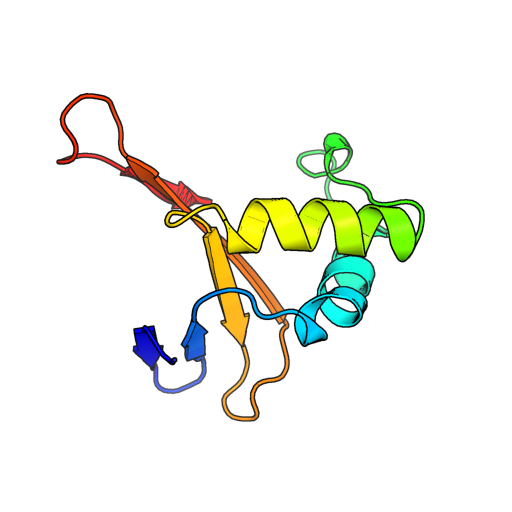 1
ATOM 571 C C . GLY A 1 70 ? -2.827 -2.351 0.137 1.00 94.69 70 GLY A C 1
ATOM 572 O O . GLY A 1 70 ? -3.393 -1.542 -0.607 1.00 94.69 70 GLY A O 1
ATOM 573 N N . ASN A 1 71 ? -1.508 -2.441 0.233 1.00 95.25 71 ASN A N 1
ATOM 574 C CA . ASN A 1 71 ? -0.553 -1.653 -0.533 1.00 95.25 71 ASN A CA 1
ATOM 575 C C . ASN A 1 71 ? 0.517 -2.557 -1.150 1.00 95.25 71 ASN A C 1
ATOM 577 O O . ASN A 1 71 ? 0.663 -3.710 -0.757 1.00 95.25 71 ASN A O 1
ATOM 581 N N . LEU A 1 72 ? 1.238 -2.013 -2.124 1.00 95.56 72 LEU A N 1
ATOM 582 C CA . LEU A 1 72 ? 2.469 -2.595 -2.645 1.00 95.56 72 LEU A CA 1
ATOM 583 C C . LEU A 1 72 ? 3.453 -1.478 -2.986 1.00 95.56 72 LEU A C 1
ATOM 585 O O . LEU A 1 72 ? 3.036 -0.352 -3.284 1.00 95.56 72 LEU A O 1
ATOM 589 N N . PHE A 1 73 ? 4.739 -1.801 -2.991 1.00 95.31 73 PHE A N 1
ATOM 590 C CA . PHE A 1 73 ? 5.790 -0.924 -3.483 1.00 95.31 73 PHE A CA 1
ATOM 591 C C . PHE A 1 73 ? 6.615 -1.579 -4.591 1.00 95.31 73 PHE A C 1
ATOM 593 O O . PHE A 1 73 ? 6.723 -2.801 -4.688 1.00 95.31 73 PHE A O 1
ATOM 600 N N . ALA A 1 74 ? 7.206 -0.737 -5.436 1.00 95.19 74 ALA A N 1
ATOM 601 C CA . ALA A 1 74 ? 8.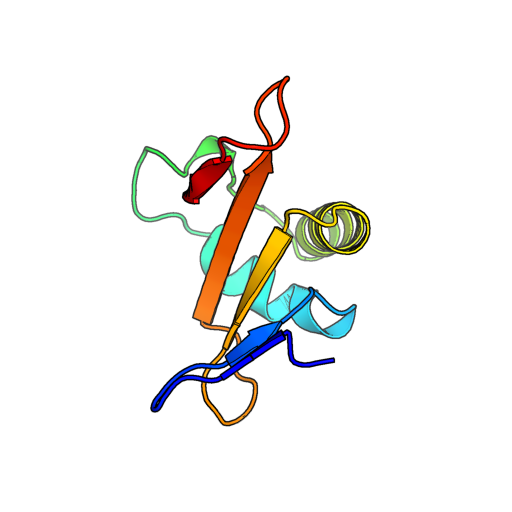185 -1.146 -6.435 1.00 95.19 74 ALA A CA 1
ATOM 602 C C . ALA A 1 74 ? 9.363 -0.168 -6.449 1.00 95.19 74 ALA A C 1
ATOM 604 O O . ALA A 1 74 ? 9.372 0.800 -7.214 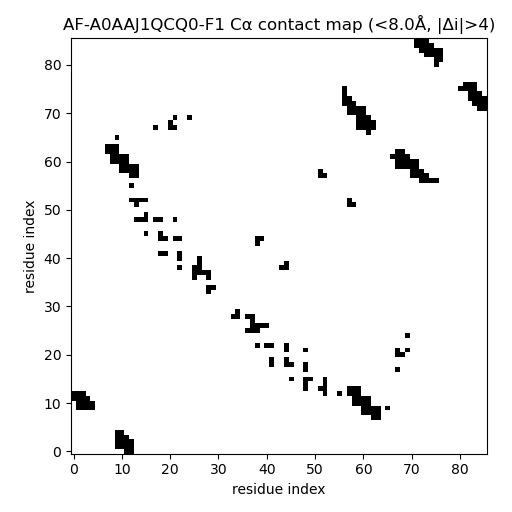1.00 95.19 74 ALA A O 1
ATOM 605 N N . TYR A 1 75 ? 10.350 -0.405 -5.584 1.00 95.06 75 TYR A N 1
ATOM 606 C CA . TYR A 1 75 ? 11.532 0.448 -5.485 1.00 95.06 75 TYR A CA 1
ATOM 607 C C . TYR A 1 75 ? 12.552 0.057 -6.541 1.00 95.06 75 TYR A C 1
ATOM 609 O O . TYR A 1 75 ? 12.988 -1.093 -6.586 1.00 95.06 75 TYR A O 1
ATOM 617 N N . ALA A 1 76 ? 12.944 1.015 -7.373 1.00 93.50 76 ALA A N 1
ATOM 618 C CA . ALA A 1 76 ? 14.017 0.809 -8.328 1.00 93.50 76 ALA A CA 1
ATOM 619 C C . ALA A 1 76 ? 15.366 0.685 -7.606 1.00 93.50 76 ALA A C 1
ATOM 621 O O . ALA A 1 76 ? 15.699 1.501 -6.746 1.00 93.50 76 ALA A O 1
ATOM 622 N N . GLU A 1 77 ? 16.144 -0.320 -7.992 1.00 91.75 77 GLU A N 1
ATOM 623 C CA . GLU A 1 77 ? 17.573 -0.387 -7.694 1.00 91.75 77 GLU A CA 1
ATOM 624 C C . GLU A 1 77 ? 18.349 0.640 -8.536 1.00 91.75 77 GLU A C 1
ATOM 626 O O . GLU A 1 77 ? 17.814 1.226 -9.480 1.00 91.75 77 GLU A O 1
ATOM 631 N N . HIS A 1 78 ? 19.636 0.832 -8.233 1.00 84.00 78 HIS A N 1
ATOM 632 C CA . HIS A 1 78 ? 20.492 1.867 -8.835 1.00 84.00 78 HIS A CA 1
ATOM 633 C C . HIS A 1 78 ? 20.444 1.967 -10.375 1.00 84.00 78 HIS A C 1
ATOM 635 O O . HIS A 1 78 ? 20.580 3.062 -10.918 1.00 84.00 78 HIS A O 1
ATOM 641 N N . GLU A 1 79 ? 20.246 0.853 -11.085 1.00 82.88 79 GLU A N 1
ATOM 642 C CA . GLU A 1 79 ? 20.230 0.809 -12.555 1.00 82.88 79 GLU A CA 1
ATOM 643 C C . GLU A 1 79 ? 18.827 0.943 -13.182 1.00 82.88 79 GLU A C 1
ATOM 645 O O . GLU A 1 79 ? 18.697 0.889 -14.404 1.00 82.88 79 GLU A O 1
ATOM 650 N N . ASN A 1 80 ? 17.764 1.121 -12.382 1.00 81.38 80 ASN A N 1
ATOM 651 C CA . ASN A 1 80 ? 16.361 1.257 -12.821 1.00 81.38 80 ASN A CA 1
ATOM 652 C C . ASN A 1 80 ? 15.827 0.126 -13.732 1.00 81.38 80 ASN A C 1
ATOM 654 O O . ASN A 1 80 ? 14.769 0.259 -14.347 1.00 81.38 80 ASN A O 1
ATOM 658 N N . ASN A 1 81 ? 16.542 -0.995 -13.823 1.00 91.50 81 ASN A N 1
ATOM 659 C CA . ASN A 1 81 ? 16.169 -2.202 -14.567 1.00 91.50 81 ASN A CA 1
ATOM 660 C C . ASN A 1 81 ? 15.817 -3.379 -13.634 1.00 91.50 81 ASN A C 1
ATOM 662 O O . ASN A 1 81 ? 15.395 -4.433 -14.102 1.00 91.50 81 ASN A O 1
ATOM 666 N N . THR A 1 82 ? 15.986 -3.182 -12.325 1.00 94.38 82 THR A N 1
ATOM 667 C CA . THR A 1 82 ? 15.750 -4.151 -11.255 1.00 94.38 82 THR A CA 1
ATOM 668 C C . THR A 1 82 ? 14.940 -3.461 -10.165 1.00 94.38 82 THR A C 1
ATOM 670 O O . THR A 1 82 ? 15.191 -2.294 -9.861 1.00 94.38 82 THR A O 1
ATOM 673 N N . PHE A 1 83 ? 13.951 -4.157 -9.603 1.00 95.44 83 PHE A N 1
ATOM 674 C CA . PHE A 1 83 ? 13.019 -3.582 -8.636 1.00 95.44 83 PHE A CA 1
ATOM 675 C C . PHE A 1 83 ? 12.840 -4.500 -7.428 1.00 95.44 83 PHE A C 1
ATOM 677 O O . PHE A 1 83 ? 12.626 -5.702 -7.591 1.00 95.44 83 PHE A O 1
ATOM 684 N N . ASN A 1 84 ? 12.860 -3.914 -6.232 1.00 95.25 84 ASN A N 1
ATOM 685 C CA . ASN A 1 84 ? 12.395 -4.562 -5.011 1.00 95.25 84 ASN A CA 1
ATOM 686 C C . ASN A 1 84 ? 10.882 -4.416 -4.905 1.00 95.25 84 ASN A C 1
ATOM 688 O O . ASN A 1 84 ? 10.352 -3.317 -5.081 1.00 95.25 84 ASN A O 1
ATOM 692 N N . LEU A 1 85 ? 10.210 -5.518 -4.588 1.00 95.31 85 LEU A N 1
ATOM 693 C CA . LEU A 1 85 ? 8.761 -5.584 -4.444 1.00 95.31 85 LEU A CA 1
ATOM 694 C C . LEU A 1 85 ? 8.398 -6.015 -3.025 1.00 95.31 85 LEU A C 1
ATOM 696 O O . LEU A 1 85 ? 9.064 -6.884 -2.457 1.00 95.31 85 LEU A O 1
ATOM 700 N N . GLY A 1 86 ? 7.314 -5.454 -2.502 1.00 91.81 86 GLY A N 1
ATOM 701 C CA . GLY A 1 86 ? 6.714 -5.831 -1.225 1.00 91.81 86 GLY A CA 1
ATOM 702 C C . GLY A 1 86 ? 5.326 -5.250 -1.065 1.00 91.81 86 GLY A C 1
ATOM 703 O O . GLY A 1 86 ? 4.994 -4.306 -1.819 1.00 91.81 86 GLY A O 1
#

Radius of gyration: 13.32 Å; Cα contacts (8 Å, |Δi|>4): 135; chains: 1; bounding box: 36×22×31 Å

Nearest PDB structures (foldseek):
  3fbu-assembly2_A  TM=8.458E-01  e=8.582E-05  Bacillus anthracis str. Sterne
  3fbu-assembly2_B-2  TM=8.559E-01  e=8.582E-05  Bacillus anthracis str. Sterne
  3juw-assembly1_A  TM=6.501E-01  e=1.060E-02  Bordetella pertussis
  3tth-assembly13_D  TM=6.253E-01  e=2.129E-02  Coxiella burnetii
  7kwj-assembly1_B  TM=5.905E-01  e=1.282E-02  Vibrio cholerae O1 biovar El Tor str. N16961

Organism: NCBI:txid247

InterPro domains:
  IPR016181 Acyl-CoA N-acyltransferase [SSF55729] (3-83)